Protein AF-A0A3D2V8R4-F1 (afdb_monomer_lite)

Structure (mmCIF, N/CA/C/O backbone):
data_AF-A0A3D2V8R4-F1
#
_entry.id   AF-A0A3D2V8R4-F1
#
loop_
_atom_site.group_PDB
_atom_site.id
_atom_site.type_symbol
_atom_site.label_atom_id
_atom_site.label_alt_id
_atom_site.label_comp_id
_atom_site.label_asym_id
_atom_site.label_entity_id
_atom_site.label_seq_id
_atom_site.pdbx_PDB_ins_code
_atom_site.Cartn_x
_atom_site.Cartn_y
_atom_site.Cartn_z
_atom_site.occupancy
_atom_site.B_iso_or_equiv
_atom_site.auth_seq_id
_atom_site.auth_comp_id
_atom_site.auth_asym_id
_atom_site.auth_atom_id
_atom_site.pdbx_PDB_model_num
ATOM 1 N N . MET A 1 1 ? 0.349 -8.887 -22.354 1.00 56.28 1 MET A N 1
ATOM 2 C CA . MET A 1 1 ? -0.327 -8.429 -23.600 1.00 56.28 1 MET A CA 1
ATOM 3 C C . MET A 1 1 ? 0.486 -7.288 -24.223 1.00 56.28 1 MET A C 1
ATOM 5 O O . MET A 1 1 ? 0.832 -6.360 -23.502 1.00 56.28 1 MET A O 1
ATOM 9 N N . ASN A 1 2 ? 0.865 -7.343 -25.507 1.00 73.69 2 ASN A N 1
ATOM 10 C CA . ASN A 1 2 ? 1.801 -6.362 -26.085 1.00 73.69 2 ASN A CA 1
ATOM 11 C C . ASN A 1 2 ? 1.055 -5.135 -26.660 1.00 73.69 2 ASN A C 1
ATOM 13 O O . ASN A 1 2 ? 0.478 -5.198 -27.745 1.00 73.69 2 ASN A O 1
ATOM 17 N N . ARG A 1 3 ? 1.004 -4.031 -25.899 1.00 81.81 3 ARG A N 1
ATOM 18 C CA . ARG A 1 3 ? 0.329 -2.773 -26.277 1.00 81.81 3 ARG A CA 1
ATOM 19 C C . ARG A 1 3 ? 1.224 -1.954 -27.225 1.00 81.81 3 ARG A C 1
ATOM 21 O O . ARG A 1 3 ? 2.413 -1.827 -26.934 1.00 81.81 3 ARG A O 1
ATOM 28 N N . PRO A 1 4 ? 0.712 -1.377 -28.328 1.00 86.31 4 PRO A N 1
ATOM 29 C CA . PRO A 1 4 ? 1.520 -0.530 -29.213 1.00 86.31 4 PRO A CA 1
ATOM 30 C C . PRO A 1 4 ? 1.898 0.804 -28.542 1.00 86.31 4 PRO A C 1
ATOM 32 O O . PRO A 1 4 ? 1.159 1.280 -27.683 1.00 86.31 4 PRO A O 1
ATOM 35 N N . ASP A 1 5 ? 3.034 1.405 -28.928 1.00 85.00 5 ASP A N 1
ATOM 36 C CA . ASP A 1 5 ? 3.632 2.568 -28.230 1.00 85.00 5 ASP A CA 1
ATOM 37 C C . ASP A 1 5 ? 2.684 3.765 -28.118 1.00 85.00 5 ASP A C 1
ATOM 39 O O . ASP A 1 5 ? 2.574 4.375 -27.062 1.00 85.00 5 ASP A O 1
ATOM 43 N N . TRP A 1 6 ? 1.924 4.055 -29.174 1.00 87.69 6 TRP A N 1
ATOM 44 C CA . TRP A 1 6 ? 0.964 5.165 -29.209 1.00 87.69 6 TRP A CA 1
ATOM 45 C C . TRP A 1 6 ? -0.218 5.008 -28.234 1.00 87.69 6 TRP A C 1
ATOM 47 O O . TRP A 1 6 ? -0.989 5.945 -28.052 1.00 87.69 6 TRP A O 1
ATOM 57 N N . LYS A 1 7 ? -0.383 3.830 -27.618 1.00 91.56 7 LYS A N 1
ATOM 58 C CA . LYS A 1 7 ? -1.366 3.570 -26.556 1.00 91.56 7 LYS A CA 1
ATOM 59 C C . LYS A 1 7 ? -0.757 3.601 -25.148 1.00 91.56 7 LYS A C 1
ATOM 61 O O . LYS A 1 7 ? -1.487 3.337 -24.191 1.00 91.56 7 LYS A O 1
ATOM 66 N N . LEU A 1 8 ? 0.547 3.841 -24.998 1.00 92.38 8 LEU A N 1
ATOM 67 C CA . LEU A 1 8 ? 1.169 4.003 -23.682 1.00 92.38 8 LEU A CA 1
ATOM 68 C C . LEU A 1 8 ? 0.822 5.382 -23.097 1.00 92.38 8 LEU A C 1
ATOM 70 O O . LEU A 1 8 ? 0.702 6.347 -23.857 1.00 92.38 8 LEU A O 1
ATOM 74 N N . PRO A 1 9 ? 0.655 5.506 -21.766 1.00 91.88 9 PRO A N 1
ATOM 75 C CA . PRO A 1 9 ? 0.492 6.813 -21.142 1.00 91.88 9 PRO A CA 1
ATOM 76 C C . PRO A 1 9 ? 1.703 7.712 -21.429 1.00 91.88 9 PRO A C 1
ATOM 78 O O . PRO A 1 9 ? 2.843 7.243 -21.479 1.00 91.88 9 PRO A O 1
ATOM 81 N N . ALA A 1 10 ? 1.460 9.010 -21.613 1.00 93.38 10 ALA A N 1
ATOM 82 C CA . ALA A 1 10 ? 2.525 9.967 -21.888 1.00 93.38 10 ALA A CA 1
ATOM 83 C C . ALA A 1 10 ? 3.587 9.936 -20.775 1.00 93.38 10 ALA A C 1
ATOM 85 O O . ALA A 1 10 ? 3.258 9.983 -19.592 1.00 93.38 10 ALA A O 1
ATOM 86 N N . GLY A 1 11 ? 4.860 9.841 -21.163 1.00 92.06 11 GLY A N 1
ATOM 87 C CA . GLY A 1 11 ? 5.983 9.776 -20.224 1.00 92.06 11 GLY A CA 1
ATOM 88 C C . GLY A 1 11 ? 6.243 8.400 -19.603 1.00 92.06 11 GLY A C 1
ATOM 89 O O . GLY A 1 11 ? 7.194 8.282 -18.839 1.00 92.06 11 GLY A O 1
ATOM 90 N N . VAL A 1 12 ? 5.469 7.358 -19.935 1.00 92.88 12 VAL A N 1
ATOM 91 C CA . VAL A 1 12 ? 5.694 5.993 -19.428 1.00 92.88 12 VAL A CA 1
ATOM 92 C C . VAL A 1 12 ? 6.554 5.194 -20.412 1.00 92.88 12 VAL A C 1
ATOM 94 O O . VAL A 1 12 ? 6.091 4.8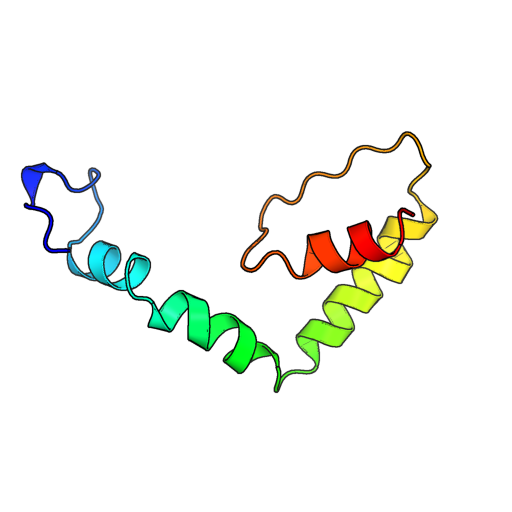76 -21.512 1.00 92.88 12 VAL A O 1
ATOM 97 N N . PRO A 1 13 ? 7.792 4.812 -20.042 1.00 93.12 13 PRO A N 1
ATOM 98 C CA . PRO A 1 13 ? 8.603 3.927 -20.864 1.00 93.12 13 PRO A CA 1
ATOM 99 C C . PRO A 1 13 ? 7.951 2.551 -20.999 1.00 93.12 13 PRO A C 1
ATOM 101 O O . PRO A 1 13 ? 7.384 2.014 -20.047 1.00 93.12 13 PRO A O 1
ATOM 104 N N . ARG A 1 14 ? 8.116 1.919 -22.162 1.00 91.06 14 ARG A N 1
ATOM 105 C CA . ARG A 1 14 ? 7.612 0.565 -22.428 1.00 91.06 14 ARG A CA 1
ATOM 106 C C . ARG A 1 14 ? 8.066 -0.465 -21.391 1.00 91.06 14 ARG A C 1
ATOM 108 O O . ARG A 1 14 ? 7.265 -1.292 -20.976 1.00 91.06 14 ARG A O 1
ATOM 115 N N . ALA A 1 15 ? 9.328 -0.410 -20.966 1.00 90.50 15 ALA A N 1
ATOM 116 C CA . ALA A 1 15 ? 9.854 -1.320 -19.948 1.00 90.50 15 ALA A CA 1
ATOM 117 C C . ALA A 1 15 ? 9.117 -1.169 -18.608 1.00 90.50 15 ALA A C 1
ATOM 119 O O . ALA A 1 15 ? 8.726 -2.170 -18.016 1.00 90.50 15 ALA A O 1
ATOM 120 N N . LEU A 1 16 ? 8.850 0.071 -18.181 1.00 90.56 16 LEU A N 1
ATOM 121 C CA . LEU A 1 16 ? 8.075 0.346 -16.972 1.00 90.56 16 LEU A CA 1
ATOM 122 C C . LEU A 1 16 ? 6.637 -0.162 -1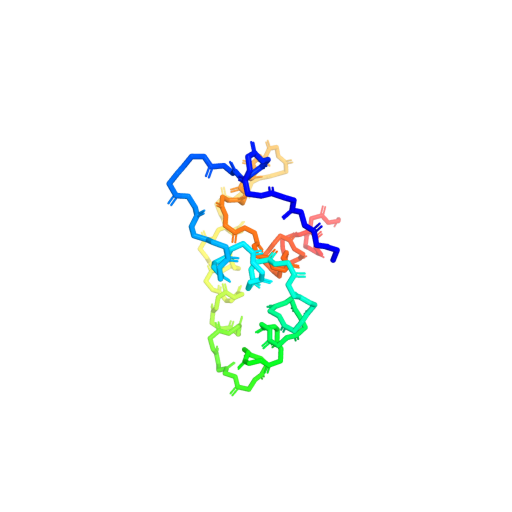7.113 1.00 90.56 16 LEU A C 1
ATOM 124 O O . LEU A 1 16 ? 6.127 -0.792 -16.198 1.00 90.56 16 LEU A O 1
ATOM 128 N N . TRP A 1 17 ? 6.010 0.049 -18.274 1.00 91.75 17 TRP A N 1
ATOM 129 C CA . TRP A 1 17 ? 4.687 -0.511 -18.550 1.00 91.75 17 TRP A CA 1
ATOM 130 C C . TRP A 1 17 ? 4.681 -2.041 -18.498 1.00 91.75 17 TRP A C 1
ATOM 132 O O . TRP A 1 17 ? 3.742 -2.626 -17.990 1.00 91.75 17 TRP A O 1
ATOM 142 N N . HIS A 1 18 ? 5.697 -2.719 -19.026 1.00 90.31 18 HIS A N 1
ATOM 143 C CA . HIS A 1 18 ? 5.751 -4.179 -18.942 1.00 90.31 18 HIS A CA 1
ATOM 144 C C . HIS A 1 18 ? 5.962 -4.670 -17.512 1.00 90.31 18 HIS A C 1
ATOM 146 O O . HIS A 1 18 ? 5.312 -5.631 -17.118 1.00 90.31 18 HIS A O 1
ATOM 152 N N . TYR A 1 19 ? 6.813 -3.988 -16.747 1.00 87.31 19 TYR A N 1
ATOM 153 C CA . TYR A 1 19 ? 7.049 -4.292 -15.341 1.00 87.31 19 TYR A CA 1
ATOM 154 C C . TYR A 1 19 ? 5.771 -4.171 -14.499 1.00 87.31 19 TYR A C 1
ATOM 156 O O . TYR A 1 19 ? 5.445 -5.080 -13.753 1.00 87.31 19 TYR A O 1
ATOM 164 N N . THR A 1 20 ? 4.978 -3.108 -14.668 1.00 86.62 20 THR A N 1
ATOM 165 C CA . THR A 1 20 ? 3.712 -2.941 -13.923 1.00 86.62 20 THR A CA 1
ATOM 166 C C . THR A 1 20 ? 2.580 -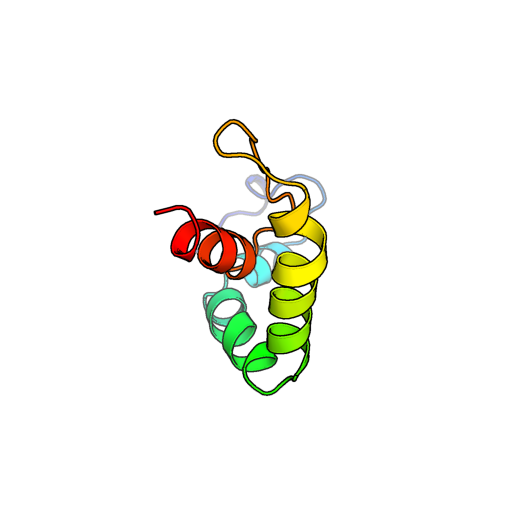3.854 -14.398 1.00 86.62 20 THR A C 1
ATOM 168 O O . THR A 1 20 ? 1.456 -3.755 -13.909 1.00 86.62 20 THR A O 1
ATOM 171 N N . GLN A 1 21 ? 2.827 -4.677 -15.413 1.00 87.12 21 GLN A N 1
ATOM 172 C CA . GLN A 1 21 ? 1.864 -5.614 -15.983 1.00 87.12 21 GLN A CA 1
ATOM 173 C C . GLN A 1 21 ? 2.362 -7.062 -15.881 1.00 87.12 21 GLN A C 1
ATOM 175 O O . GLN A 1 21 ? 1.751 -7.931 -16.502 1.00 87.12 21 GLN A O 1
ATOM 180 N N . SER A 1 22 ? 3.480 -7.323 -15.191 1.00 86.75 22 SER A N 1
ATOM 181 C CA . SER A 1 22 ? 3.916 -8.688 -14.902 1.00 86.75 22 SER A CA 1
ATOM 182 C C . SER A 1 22 ? 3.126 -9.242 -13.721 1.00 86.75 22 SER A C 1
ATOM 184 O O . SER A 1 22 ? 2.813 -8.506 -12.792 1.00 86.75 22 SER A O 1
ATOM 186 N N . ASP A 1 23 ? 2.824 -10.537 -13.742 1.00 80.69 23 ASP A N 1
ATOM 187 C CA . ASP A 1 23 ? 2.200 -11.204 -12.592 1.00 80.69 23 ASP A CA 1
ATOM 188 C C . ASP A 1 23 ? 3.204 -11.317 -11.429 1.00 80.69 23 ASP A C 1
ATOM 190 O O . ASP A 1 23 ? 2.853 -11.131 -10.270 1.00 80.69 23 ASP A O 1
ATOM 194 N N . GLU A 1 24 ? 4.493 -11.464 -11.760 1.00 81.31 24 GLU A N 1
ATOM 195 C CA . GLU A 1 24 ? 5.600 -11.560 -10.803 1.00 81.31 24 GLU A CA 1
ATOM 196 C C . GLU A 1 24 ? 5.633 -10.400 -9.802 1.00 81.31 24 GLU A C 1
ATOM 198 O O . GLU A 1 24 ? 5.886 -10.639 -8.633 1.00 81.31 24 GLU A O 1
ATOM 203 N N . ILE A 1 25 ? 5.330 -9.157 -10.205 1.00 77.94 25 ILE A N 1
ATOM 204 C CA . ILE A 1 25 ? 5.334 -8.029 -9.258 1.00 77.94 25 ILE A CA 1
ATOM 205 C C . ILE A 1 25 ? 4.201 -8.124 -8.229 1.00 77.94 25 ILE A C 1
ATOM 207 O O . ILE A 1 25 ? 4.339 -7.599 -7.129 1.00 77.94 25 ILE A O 1
ATOM 211 N N . ALA A 1 26 ? 3.075 -8.743 -8.588 1.00 74.94 26 ALA A N 1
ATOM 212 C CA . ALA A 1 26 ? 1.963 -8.952 -7.673 1.00 74.94 26 ALA A CA 1
ATOM 213 C C . ALA A 1 26 ? 2.264 -10.138 -6.749 1.00 74.94 26 ALA A C 1
ATOM 215 O O . ALA A 1 26 ? 2.117 -10.015 -5.535 1.00 74.94 26 ALA A O 1
ATOM 216 N N . ASP A 1 27 ? 2.758 -11.236 -7.322 1.00 72.44 27 ASP A N 1
ATOM 217 C CA . ASP A 1 27 ? 3.012 -12.489 -6.611 1.00 72.44 27 ASP A CA 1
ATOM 218 C C . ASP A 1 27 ? 4.225 -12.392 -5.671 1.00 72.44 27 ASP A C 1
ATOM 220 O O . ASP A 1 27 ? 4.183 -12.868 -4.538 1.00 72.44 27 ASP A O 1
ATOM 224 N N . SER A 1 28 ? 5.300 -11.721 -6.096 1.00 71.50 28 SER A N 1
ATOM 225 C CA . SER A 1 28 ? 6.535 -11.621 -5.311 1.00 71.50 28 SER A CA 1
ATOM 226 C C . SER A 1 28 ? 6.464 -10.568 -4.208 1.00 71.50 28 SER A C 1
ATOM 228 O O . SER A 1 28 ? 7.367 -10.499 -3.375 1.00 71.50 28 SER A O 1
ATOM 230 N N . TYR A 1 29 ? 5.467 -9.677 -4.235 1.00 69.44 29 TYR A N 1
ATOM 231 C CA . TYR A 1 29 ? 5.377 -8.590 -3.262 1.00 69.44 29 TYR A CA 1
ATOM 232 C C . TYR A 1 29 ? 5.078 -9.147 -1.875 1.00 69.44 29 TYR A C 1
ATOM 234 O O . TYR A 1 29 ? 5.822 -8.881 -0.935 1.00 69.44 29 TYR A O 1
ATOM 242 N N . ASP A 1 30 ? 4.029 -9.957 -1.749 1.00 69.12 30 ASP A N 1
ATOM 243 C CA . ASP A 1 30 ? 3.659 -10.539 -0.462 1.00 69.12 30 ASP A CA 1
ATOM 244 C C . ASP A 1 30 ? 4.717 -11.551 0.010 1.00 69.12 30 ASP A C 1
ATOM 246 O O . ASP A 1 30 ? 5.141 -11.465 1.160 1.00 69.12 30 ASP A O 1
ATOM 250 N N . GLU A 1 31 ? 5.252 -12.396 -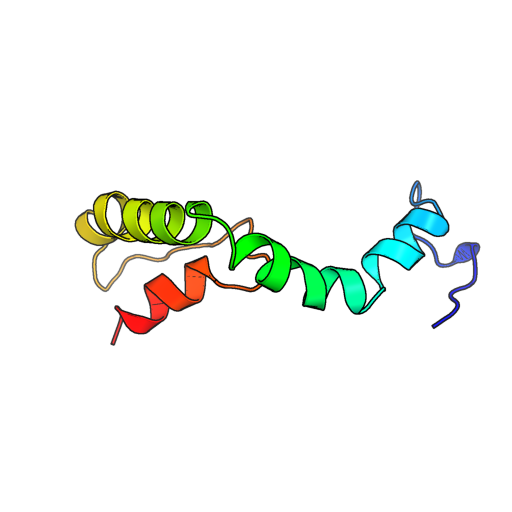0.883 1.00 72.38 31 GLU A N 1
ATOM 251 C CA . GLU A 1 31 ? 6.335 -13.352 -0.576 1.00 72.38 31 GLU A CA 1
ATOM 252 C C . GLU A 1 31 ? 7.606 -12.657 -0.051 1.00 72.38 31 GLU A C 1
ATOM 254 O O . GLU A 1 31 ? 8.214 -13.091 0.930 1.00 72.38 31 GLU A O 1
ATOM 259 N N . PHE A 1 32 ? 7.996 -11.524 -0.648 1.00 70.69 32 PHE A N 1
ATOM 260 C CA . PHE A 1 32 ? 9.131 -10.735 -0.163 1.00 70.69 32 PHE A CA 1
ATOM 261 C C . PHE A 1 32 ? 8.921 -10.264 1.281 1.00 70.69 32 PHE A C 1
ATOM 263 O O . PHE A 1 32 ? 9.854 -10.275 2.086 1.00 70.69 32 PHE A O 1
ATOM 270 N N . PHE A 1 33 ? 7.700 -9.847 1.616 1.00 71.75 33 PHE A N 1
ATOM 271 C CA . PHE A 1 33 ? 7.379 -9.312 2.932 1.00 71.75 33 PHE A CA 1
ATOM 272 C C . PHE A 1 33 ? 7.052 -10.393 3.973 1.00 71.75 33 PHE A C 1
ATOM 274 O O . PHE A 1 33 ? 7.264 -10.133 5.160 1.00 71.75 33 PHE A O 1
ATOM 281 N N . GLU A 1 34 ? 6.618 -11.593 3.570 1.00 73.50 34 GLU A N 1
ATOM 282 C CA . GLU A 1 34 ? 6.359 -12.746 4.453 1.00 73.50 34 GLU A CA 1
ATOM 283 C C . GLU A 1 34 ? 7.571 -13.120 5.314 1.00 73.50 34 GLU A C 1
ATOM 285 O O . GLU A 1 34 ? 7.426 -13.576 6.449 1.00 73.50 34 GLU A O 1
ATOM 290 N N . HIS A 1 35 ? 8.778 -12.884 4.806 1.00 70.56 35 HIS A N 1
ATOM 291 C CA . HIS A 1 35 ? 10.025 -13.164 5.516 1.00 70.56 35 HIS A CA 1
ATOM 292 C C . HIS A 1 35 ? 10.555 -11.977 6.332 1.00 70.56 35 HIS A C 1
ATOM 294 O O . HIS A 1 35 ? 11.665 -12.038 6.863 1.00 70.56 35 HIS A O 1
ATOM 300 N N . THR A 1 36 ? 9.780 -10.897 6.451 1.00 78.50 36 THR A N 1
ATOM 301 C CA . THR A 1 36 ? 10.163 -9.692 7.193 1.00 78.50 36 THR A CA 1
ATOM 302 C C . THR A 1 36 ? 9.260 -9.474 8.403 1.00 78.50 36 THR A C 1
ATOM 304 O O . THR A 1 36 ? 8.053 -9.703 8.360 1.00 78.50 36 THR A O 1
ATOM 307 N N . GLU A 1 37 ? 9.822 -8.934 9.484 1.00 82.44 37 GLU A N 1
ATOM 308 C CA . GLU A 1 37 ? 9.032 -8.527 10.657 1.00 82.44 37 GLU A CA 1
ATOM 309 C C . GLU A 1 37 ? 8.172 -7.275 10.394 1.00 82.44 37 GLU A C 1
ATOM 311 O O . GLU A 1 37 ? 7.299 -6.935 11.194 1.00 82.44 37 GLU A O 1
ATOM 316 N N . LEU A 1 38 ? 8.379 -6.604 9.254 1.00 80.50 38 LEU A N 1
ATOM 317 C CA . LEU A 1 38 ? 7.691 -5.365 8.887 1.00 80.50 38 LEU A CA 1
ATOM 318 C C . LEU A 1 38 ? 6.176 -5.553 8.797 1.00 80.50 38 LEU A C 1
ATOM 320 O O . LEU A 1 38 ? 5.433 -4.692 9.253 1.00 80.50 38 LEU A O 1
ATOM 324 N N . LEU A 1 39 ? 5.704 -6.699 8.293 1.00 77.62 39 LEU A N 1
ATOM 325 C CA . LEU A 1 39 ? 4.267 -6.979 8.224 1.00 77.62 39 LEU A CA 1
ATOM 326 C C . LEU A 1 39 ? 3.620 -7.074 9.606 1.00 77.62 39 LEU A C 1
ATOM 328 O O . LEU A 1 39 ? 2.506 -6.590 9.809 1.00 77.62 39 LEU A O 1
ATOM 332 N N . GLY A 1 40 ? 4.310 -7.710 10.555 1.00 79.56 40 GLY A N 1
ATOM 333 C CA . GLY A 1 40 ? 3.846 -7.805 11.936 1.00 79.56 40 GLY A CA 1
ATOM 334 C C . GLY A 1 40 ? 3.800 -6.431 12.597 1.00 79.56 40 GLY A C 1
ATOM 335 O O . GLY A 1 40 ? 2.803 -6.087 13.234 1.00 79.56 40 GLY A O 1
ATOM 336 N N . PHE A 1 41 ? 4.841 -5.626 12.376 1.00 85.06 41 PHE A N 1
ATOM 337 C CA . PHE A 1 41 ? 4.921 -4.262 12.883 1.00 85.06 41 PHE A CA 1
ATOM 338 C C . PHE A 1 41 ? 3.823 -3.354 12.308 1.00 85.06 41 PHE A C 1
ATOM 340 O O . PHE A 1 41 ? 3.127 -2.699 13.080 1.00 85.06 41 PHE A O 1
ATOM 347 N N . ASP A 1 42 ? 3.594 -3.366 10.989 1.00 82.38 42 ASP A N 1
ATOM 348 C CA . ASP A 1 42 ? 2.530 -2.590 10.332 1.00 82.38 42 ASP A CA 1
ATOM 349 C C . ASP A 1 42 ? 1.159 -2.889 10.966 1.00 82.38 42 ASP A C 1
ATOM 351 O O . ASP A 1 42 ? 0.409 -1.981 11.339 1.00 82.38 42 ASP A O 1
ATOM 355 N N . ARG A 1 43 ? 0.839 -4.179 11.151 1.00 80.94 43 ARG A N 1
ATOM 356 C CA . ARG A 1 43 ? -0.412 -4.618 11.792 1.00 80.94 43 ARG A CA 1
ATOM 357 C C . ARG A 1 43 ? -0.515 -4.150 13.239 1.00 80.94 43 ARG A C 1
ATOM 359 O O . ARG A 1 43 ? -1.601 -3.759 13.671 1.00 80.94 43 ARG A O 1
ATOM 366 N N . GLN A 1 44 ? 0.590 -4.192 13.981 1.00 84.31 44 GLN A N 1
ATOM 367 C CA . GLN A 1 44 ? 0.631 -3.716 15.358 1.00 84.31 44 GLN A CA 1
ATOM 368 C C . GLN A 1 44 ? 0.385 -2.206 15.429 1.00 84.31 44 GLN A C 1
ATOM 370 O O . GLN A 1 44 ? -0.459 -1.776 16.205 1.00 84.31 44 GLN A O 1
ATOM 375 N N . VAL A 1 45 ? 1.039 -1.407 14.582 1.00 84.31 45 VAL A N 1
ATOM 376 C CA . VAL A 1 45 ? 0.832 0.049 14.543 1.00 84.31 45 VAL A CA 1
ATOM 377 C C . VAL A 1 45 ? -0.622 0.390 14.233 1.00 84.31 45 VAL A C 1
ATOM 379 O O . VAL A 1 45 ? -1.220 1.208 14.928 1.00 84.31 45 VAL A O 1
ATOM 382 N N . VAL A 1 46 ? -1.226 -0.261 13.236 1.00 81.94 46 VAL A N 1
ATOM 383 C CA . VAL A 1 46 ? -2.643 -0.033 12.911 1.00 81.94 46 VAL A CA 1
ATOM 384 C C . VAL A 1 46 ? -3.559 -0.440 14.067 1.00 81.94 46 VAL A C 1
ATOM 386 O O . VAL A 1 46 ? -4.494 0.290 14.391 1.00 81.94 46 VAL A O 1
ATOM 389 N N . SER A 1 47 ? -3.274 -1.562 14.728 1.00 79.75 47 SER A N 1
ATOM 390 C CA . SER A 1 47 ? -4.023 -2.003 15.907 1.00 79.75 47 SER A CA 1
ATOM 391 C C . SER A 1 47 ? -3.922 -1.011 17.068 1.00 79.75 47 SER A C 1
ATOM 393 O O . SER A 1 47 ? -4.939 -0.622 17.634 1.00 79.75 47 SER A O 1
ATOM 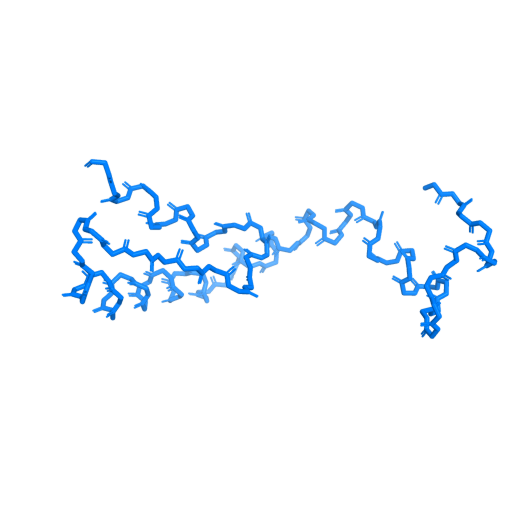395 N N . ASP A 1 48 ? -2.707 -0.608 17.423 1.00 82.12 48 ASP A N 1
ATOM 396 C CA . ASP A 1 48 ? -2.433 0.109 18.667 1.00 82.12 48 ASP A CA 1
ATOM 397 C C . ASP A 1 48 ? -2.728 1.608 18.542 1.00 82.12 48 ASP A C 1
ATOM 399 O O . ASP A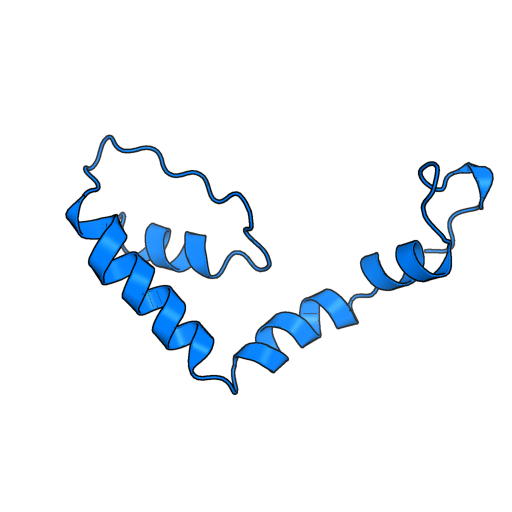 1 48 ? -3.143 2.241 19.514 1.00 82.12 48 ASP A O 1
ATOM 403 N N . VAL A 1 49 ? -2.543 2.177 17.348 1.00 80.56 49 VAL A N 1
ATOM 404 C CA . VAL A 1 49 ? -2.705 3.617 17.104 1.00 80.56 49 VAL A CA 1
ATOM 405 C C . VAL A 1 49 ? -4.061 3.939 16.493 1.00 80.56 49 VAL A C 1
ATOM 407 O O . VAL A 1 49 ? -4.681 4.920 16.886 1.00 80.56 49 VAL A O 1
ATOM 410 N N . LEU A 1 50 ? -4.527 3.149 15.521 1.00 79.31 50 LEU A N 1
ATOM 411 C CA . LEU A 1 50 ? -5.722 3.506 14.758 1.00 79.31 50 LEU A CA 1
ATOM 412 C C . LEU A 1 50 ? -6.999 3.025 15.453 1.00 79.31 50 LEU A C 1
ATOM 414 O O . LEU A 1 50 ? -7.914 3.813 15.650 1.00 79.31 50 LEU A O 1
ATOM 418 N N . LEU A 1 51 ? -7.076 1.753 15.858 1.00 76.00 51 LEU A N 1
ATOM 419 C CA . LEU A 1 51 ? -8.335 1.178 16.358 1.00 76.00 51 LEU A CA 1
ATOM 420 C C . LEU A 1 51 ? -8.825 1.798 17.667 1.00 76.00 51 LEU A C 1
ATOM 422 O O . LEU A 1 51 ? -10.031 1.868 17.878 1.00 76.00 51 LEU A O 1
ATOM 426 N N . ASN A 1 52 ? -7.917 2.268 18.523 1.00 78.75 52 ASN A N 1
ATOM 427 C CA . ASN A 1 52 ? -8.291 2.930 19.775 1.00 78.75 52 ASN A CA 1
ATOM 428 C C . ASN A 1 52 ? -8.970 4.295 19.552 1.00 78.75 52 ASN A C 1
ATOM 430 O O . ASN A 1 52 ? -9.669 4.778 20.439 1.00 78.75 52 ASN A O 1
ATOM 434 N N . GLU A 1 53 ? -8.792 4.891 18.372 1.00 82.06 53 GLU A N 1
ATOM 435 C CA . GLU A 1 53 ? -9.339 6.201 18.003 1.00 82.06 53 GLU A CA 1
ATOM 436 C C . GLU A 1 53 ? -10.578 6.091 17.095 1.00 82.06 53 GLU A C 1
ATOM 438 O O . GLU A 1 53 ? -11.254 7.086 16.822 1.00 82.06 53 GLU A O 1
ATOM 443 N N . LEU A 1 54 ? -10.882 4.889 16.595 1.00 83.69 54 LEU A N 1
ATOM 444 C CA . LEU A 1 54 ? -11.997 4.647 15.685 1.00 83.69 54 LEU A CA 1
ATOM 445 C C . LEU A 1 54 ? -13.267 4.255 16.448 1.00 83.69 54 LEU A C 1
ATOM 447 O O . LEU A 1 54 ? -13.245 3.535 17.442 1.00 83.69 54 LEU A O 1
ATOM 451 N N . SER A 1 55 ? -14.403 4.715 15.935 1.00 83.25 55 SER A N 1
ATOM 452 C CA . SER A 1 55 ? -15.743 4.326 16.377 1.00 83.25 55 SER A CA 1
ATOM 453 C C . SER A 1 55 ? -16.447 3.521 15.283 1.00 83.25 55 SER A C 1
ATOM 455 O O . SER A 1 55 ? -15.977 3.478 14.146 1.00 83.25 55 SER A O 1
ATOM 457 N N . SER A 1 56 ? -17.612 2.946 15.589 1.00 80.38 56 SER A N 1
ATOM 458 C CA . SER A 1 56 ? -18.437 2.240 14.594 1.00 80.38 56 SER A CA 1
ATOM 459 C C . SER A 1 56 ? -18.880 3.122 13.418 1.00 80.38 56 SER A C 1
ATOM 461 O O . SER A 1 56 ? -19.187 2.601 12.353 1.00 80.38 56 SER A O 1
ATOM 463 N N . GLU A 1 57 ? -18.891 4.446 13.594 1.00 85.94 57 GLU A N 1
ATOM 464 C CA . GLU A 1 57 ? -19.274 5.423 12.564 1.00 85.94 57 GLU A CA 1
ATOM 465 C C . GLU A 1 57 ? -18.074 5.967 11.771 1.00 85.94 57 GLU A C 1
ATOM 467 O O . GLU A 1 57 ? -18.228 6.802 10.876 1.00 85.94 57 GLU A O 1
ATOM 472 N N . SER A 1 58 ? -16.854 5.556 12.118 1.00 85.88 58 SER A N 1
ATOM 473 C CA . SER A 1 58 ? -15.643 6.085 11.500 1.00 85.88 58 SER A CA 1
ATOM 474 C C . SER A 1 58 ? -15.438 5.514 10.095 1.00 85.88 58 SER A C 1
ATOM 476 O O . SER A 1 58 ? -15.544 4.312 9.867 1.00 85.88 58 SER A O 1
ATOM 478 N N . ILE A 1 59 ? -15.074 6.382 9.147 1.00 87.44 59 ILE A N 1
ATOM 479 C CA . ILE A 1 59 ? -14.734 5.997 7.772 1.00 87.44 59 ILE A CA 1
ATOM 480 C C . ILE A 1 59 ? -13.215 6.038 7.618 1.00 87.44 59 ILE A C 1
ATOM 482 O O . ILE A 1 59 ? -12.592 7.072 7.858 1.00 87.44 59 ILE A O 1
ATOM 486 N N . VAL A 1 60 ? -12.626 4.924 7.183 1.00 85.56 60 VAL A N 1
ATOM 487 C CA . VAL A 1 60 ? -11.184 4.796 6.939 1.00 85.56 60 VAL A CA 1
ATOM 488 C C . VAL A 1 60 ? -10.931 4.647 5.441 1.00 85.56 60 VAL A C 1
ATOM 490 O O . VAL A 1 60 ? -11.622 3.889 4.763 1.00 85.56 60 VAL A O 1
ATOM 493 N N . ALA A 1 61 ? -9.932 5.365 4.926 1.00 88.00 61 ALA A N 1
ATOM 494 C CA . ALA A 1 61 ? -9.477 5.253 3.545 1.00 88.00 61 ALA A CA 1
ATOM 495 C C . ALA A 1 61 ? -8.012 4.801 3.506 1.00 88.00 61 ALA A C 1
ATOM 497 O O . ALA A 1 61 ? -7.151 5.429 4.120 1.00 88.00 61 ALA A O 1
ATOM 498 N N . ASP A 1 62 ? -7.736 3.735 2.757 1.00 86.50 62 ASP A N 1
ATOM 499 C CA . ASP A 1 62 ? -6.383 3.241 2.501 1.00 86.50 62 ASP A CA 1
ATOM 500 C C . ASP A 1 62 ? -5.851 3.847 1.191 1.00 86.50 62 ASP A C 1
ATOM 502 O O . ASP A 1 62 ? -6.314 3.518 0.098 1.00 86.50 62 ASP A O 1
ATOM 506 N N . LEU A 1 63 ? -4.900 4.779 1.306 1.00 88.00 63 LEU A N 1
ATOM 507 C CA . LEU A 1 63 ? -4.321 5.513 0.171 1.00 88.00 63 LEU A CA 1
ATOM 508 C C . LEU A 1 63 ? -3.140 4.780 -0.488 1.00 88.00 63 LEU A C 1
ATOM 510 O O . LEU A 1 63 ? -2.559 5.289 -1.447 1.00 88.00 63 LEU A O 1
ATOM 514 N N . GLY A 1 64 ? -2.774 3.605 0.023 1.00 84.19 64 GLY A N 1
ATOM 515 C CA . GLY A 1 64 ? -1.623 2.828 -0.418 1.00 84.19 64 GLY A CA 1
ATOM 516 C C . GLY A 1 64 ? -1.876 1.337 -0.255 1.00 84.19 64 GLY A C 1
ATOM 517 O O . GLY A 1 64 ? -1.044 0.638 0.317 1.00 84.19 64 GLY A O 1
ATOM 518 N N . CYS A 1 65 ? -3.017 0.860 -0.762 1.00 79.75 65 CYS A N 1
ATOM 519 C CA . CYS A 1 65 ? -3.541 -0.450 -0.389 1.00 79.75 65 CYS A CA 1
ATOM 520 C C . CYS A 1 65 ? -2.631 -1.626 -0.747 1.00 79.75 65 CYS A C 1
ATOM 522 O O . CYS A 1 65 ? -2.670 -2.639 -0.053 1.00 79.75 65 CYS A O 1
ATOM 524 N N . GLY A 1 66 ? -1.781 -1.510 -1.773 1.00 82.44 66 GLY A N 1
ATOM 525 C CA . GLY A 1 66 ? -0.920 -2.611 -2.213 1.00 82.44 66 GLY A CA 1
ATOM 526 C C . GLY A 1 66 ? -1.746 -3.880 -2.457 1.00 82.44 66 GLY A C 1
ATOM 527 O O . GLY A 1 66 ? -2.743 -3.834 -3.171 1.00 82.44 66 GLY A O 1
ATOM 528 N N . SER A 1 67 ? -1.374 -4.984 -1.806 1.00 79.69 67 SER A N 1
ATOM 529 C CA . SER A 1 67 ? -2.120 -6.256 -1.785 1.00 79.69 67 SER A CA 1
ATOM 530 C C . SER A 1 67 ? -3.380 -6.261 -0.897 1.00 79.69 67 SER A C 1
ATOM 532 O O . SER A 1 67 ? -4.070 -7.268 -0.785 1.00 79.69 67 SER A O 1
ATOM 534 N N . GLY A 1 68 ? -3.710 -5.149 -0.241 1.00 82.12 68 GLY A N 1
ATOM 535 C CA . GLY A 1 68 ? -4.859 -5.004 0.658 1.00 82.12 68 GLY A CA 1
ATOM 536 C C . GLY A 1 68 ? -4.602 -5.462 2.097 1.00 82.12 68 GLY A C 1
ATOM 537 O O . GLY A 1 68 ? -5.506 -5.412 2.926 1.00 82.12 68 GLY A O 1
ATOM 538 N N . ARG A 1 69 ? -3.372 -5.866 2.436 1.00 79.19 69 ARG A N 1
ATOM 539 C CA . ARG A 1 69 ? -3.006 -6.437 3.750 1.00 79.19 69 ARG A CA 1
ATOM 540 C C . ARG A 1 69 ? -3.362 -5.571 4.972 1.00 79.19 69 ARG A C 1
ATOM 542 O O . ARG A 1 69 ? -3.583 -6.099 6.063 1.00 79.19 69 ARG A O 1
ATOM 549 N N . MET A 1 70 ? -3.386 -4.245 4.809 1.00 80.81 70 MET A N 1
ATOM 550 C CA . MET A 1 70 ? -3.764 -3.301 5.868 1.00 80.81 70 MET A CA 1
ATOM 551 C C . MET A 1 70 ? -5.285 -3.258 6.040 1.00 80.81 70 MET A C 1
ATOM 553 O O . MET A 1 70 ? -5.782 -3.386 7.159 1.00 80.81 70 MET A O 1
ATOM 557 N N . VAL A 1 71 ? -6.031 -3.140 4.935 1.00 82.81 71 VAL A N 1
ATOM 558 C CA . VAL A 1 71 ? -7.497 -3.067 4.968 1.00 82.81 71 VAL A CA 1
ATOM 559 C C . VAL A 1 71 ? -8.126 -4.368 5.463 1.00 82.81 71 VAL A C 1
ATOM 561 O O . VAL A 1 71 ? -9.100 -4.312 6.206 1.00 82.81 71 VAL A O 1
ATOM 564 N N . THR A 1 72 ? -7.552 -5.530 5.133 1.00 81.88 72 THR A N 1
ATOM 565 C CA . THR A 1 72 ? -8.028 -6.824 5.652 1.00 81.88 72 THR A CA 1
ATOM 566 C C . THR A 1 72 ? -7.856 -6.921 7.165 1.00 81.88 72 THR A C 1
ATOM 568 O O . THR A 1 72 ? -8.778 -7.334 7.858 1.00 81.88 72 THR A O 1
ATOM 571 N N . THR A 1 73 ? -6.736 -6.422 7.701 1.00 77.56 73 THR A N 1
ATOM 572 C CA . THR A 1 73 ? -6.490 -6.366 9.154 1.00 77.56 73 THR A CA 1
ATOM 573 C C . THR A 1 73 ? -7.541 -5.525 9.892 1.00 77.56 73 THR A C 1
ATOM 575 O O . THR A 1 73 ? -7.914 -5.852 11.019 1.00 77.56 73 THR A O 1
ATOM 578 N N . LEU A 1 74 ? -8.021 -4.442 9.272 1.00 78.62 74 LEU A N 1
ATOM 579 C CA . LEU A 1 74 ? -9.098 -3.610 9.818 1.00 78.62 74 LEU A CA 1
ATOM 580 C C . LEU A 1 74 ? -10.475 -4.269 9.650 1.00 78.62 74 LEU A C 1
ATOM 582 O O . LEU A 1 74 ? -11.267 -4.266 10.590 1.00 78.62 74 LEU A O 1
ATOM 586 N N . ALA A 1 75 ? -10.749 -4.853 8.481 1.00 79.81 75 ALA A N 1
ATOM 587 C CA . ALA A 1 75 ? -12.021 -5.502 8.169 1.00 79.81 75 ALA A CA 1
ATOM 588 C C . ALA A 1 75 ? -12.303 -6.707 9.080 1.00 79.81 75 ALA A C 1
ATOM 590 O O . ALA A 1 75 ? -13.416 -6.830 9.586 1.00 79.81 75 ALA A O 1
ATOM 591 N N . ASP A 1 76 ? -11.292 -7.534 9.369 1.00 73.38 76 ASP A N 1
ATOM 592 C CA . ASP A 1 76 ? -11.409 -8.703 10.256 1.00 73.38 76 ASP A CA 1
ATOM 593 C C . ASP A 1 76 ? -11.769 -8.334 11.707 1.00 73.38 76 ASP A C 1
ATOM 595 O O . ASP A 1 76 ? -12.173 -9.191 12.490 1.00 73.38 76 ASP A O 1
ATOM 599 N N . ARG A 1 77 ? -11.610 -7.062 12.090 1.00 68.69 77 ARG A N 1
ATOM 600 C CA . ARG A 1 77 ? -11.915 -6.555 13.436 1.00 68.69 77 ARG A CA 1
ATOM 601 C C . ARG A 1 77 ? -13.198 -5.725 13.507 1.00 68.69 77 ARG A C 1
ATOM 603 O O . ARG A 1 77 ? -13.600 -5.352 14.603 1.00 68.69 77 ARG A O 1
ATOM 610 N N . GLY A 1 78 ? -13.813 -5.423 12.364 1.00 61.47 78 GLY A N 1
ATOM 611 C CA . GLY A 1 78 ? -15.013 -4.590 12.249 1.00 61.47 78 GLY A CA 1
ATOM 612 C C . GLY A 1 78 ? -16.341 -5.357 12.247 1.00 61.47 78 GLY A C 1
ATOM 613 O O . GLY A 1 78 ? -17.357 -4.759 11.901 1.00 61.47 78 GLY A O 1
ATOM 614 N N . SER A 1 79 ? -16.339 -6.656 12.569 1.00 46.66 79 SER A N 1
ATOM 615 C CA . SER A 1 79 ? -17.539 -7.510 12.633 1.00 46.66 79 SER A CA 1
ATOM 616 C C . SER A 1 79 ? -18.282 -7.417 13.962 1.00 46.66 79 SER A C 1
ATOM 618 O O . SER A 1 79 ? -17.616 -7.658 14.996 1.00 46.66 79 SER A O 1
#

Sequence (79 aa):
MNRPDWKLPAGVPRALWHYTQSDEIADSYDEFFEHTELLGFDRQVVSDVLLNELSSESIVADLGCGSGRMVTTLADRGS

Secondary structure (DSSP, 8-state):
----GGGSPTT--HHHHHHTT-SHHHHHHHHHHHTSTHHHHHHHHIIIIIGGG--TT-----TT-TTSHHHHHHHTT--

pLDDT: mean 81.09, std 8.26, range [46.66, 93.38]

Radius of gyration: 17.53 Å; chains: 1; bounding box: 29×23×49 Å

Foldseek 3Di:
DDDDPVPDPPPQDPVNVVVVVDVCVLVVPVVVCVPDCVLVVLLVCCVPPPPVVDDLPDDDDDPPCRNPSNVVSVVVVND